Protein AF-A0A0F8YXX9-F1 (afdb_monomer_lite)

Sequence (108 aa):
ELVKRTDGLFCPAYNSDHELAKKVKAGDSISAKLTVHRSVGFHRKFFALIRYTFHHMNEQMWEKFPSEEALRLELTLQAGYWSKHVTIGGKEIVYPQSIRFDKMDQVI

Organism: NCBI:txid412755

Foldseek 3Di:
DWDQDPVRDTDDPDPVVVVVVVVDDPPDDDDDDDQDPPQVVVVVVVLVVLVVCVVPDDPVVCVVQVDSVSSVFVVQVVVVQWDWDQPPVRDIDIGGDDDPSSPDDDPD

InterPro domains:
  IPR009797 Protein of unknown function DUF1367 [PF07105] (2-56)

Secondary structure (DSSP, 8-state):
-EEE-TTS-EEESSHHHHHHHTTSPTT---PPP----TTHHHHHHHHHHHHHHHHT--HHHHHH--SHHHHHHHHHHHTT-EEEEE-TTS-EEEEEPPP-GGG-----

pLDDT: mean 81.95, std 9.53, range [41.66, 94.12]

Radius of gyration: 21.86 Å; chains: 1; bounding box: 49×35×56 Å

Structure (mmCIF, N/CA/C/O backbone):
data_AF-A0A0F8YXX9-F1
#
_entry.id   AF-A0A0F8YXX9-F1
#
loop_
_atom_site.group_PDB
_atom_site.id
_atom_site.type_symbol
_atom_site.label_atom_id
_atom_site.label_alt_id
_atom_site.label_comp_id
_atom_site.label_asym_id
_atom_site.label_entity_id
_atom_site.label_seq_id
_atom_site.pdbx_PDB_ins_code
_atom_site.Cartn_x
_atom_site.Cartn_y
_atom_site.Cartn_z
_atom_site.occupancy
_atom_site.B_iso_or_equiv
_atom_site.auth_seq_id
_atom_site.auth_comp_id
_atom_site.auth_asym_id
_atom_site.auth_atom_id
_atom_site.pdbx_PDB_model_num
ATOM 1 N N . GLU A 1 1 ? 16.874 -4.109 -13.131 1.00 75.75 1 GLU A N 1
ATOM 2 C CA . GLU A 1 1 ? 15.779 -3.988 -14.107 1.00 75.75 1 GLU A CA 1
ATOM 3 C C . GLU A 1 1 ? 16.312 -3.770 -15.519 1.00 75.75 1 GLU A C 1
ATOM 5 O O . GLU A 1 1 ? 17.445 -3.332 -15.697 1.00 75.75 1 GLU A O 1
ATOM 10 N N . LEU A 1 2 ? 15.505 -4.113 -16.525 1.00 81.44 2 LEU A N 1
ATOM 11 C CA . LEU A 1 2 ? 15.826 -3.917 -17.938 1.00 81.44 2 LEU A CA 1
ATOM 12 C C . LEU A 1 2 ? 14.774 -3.007 -18.573 1.00 81.44 2 LEU A C 1
ATOM 14 O O . LEU A 1 2 ? 13.577 -3.223 -18.388 1.00 81.44 2 LEU A O 1
ATOM 18 N N . VAL A 1 3 ? 15.216 -2.025 -19.352 1.00 82.75 3 VAL A N 1
ATOM 19 C CA . VAL A 1 3 ? 14.346 -1.137 -20.131 1.00 82.75 3 VAL A CA 1
ATOM 20 C C . VAL A 1 3 ? 14.440 -1.513 -21.601 1.00 82.75 3 VAL A C 1
ATOM 22 O O . VAL A 1 3 ? 15.530 -1.741 -22.127 1.00 82.75 3 VAL A O 1
ATOM 25 N N . LYS A 1 4 ? 13.282 -1.579 -22.263 1.00 83.81 4 LYS A N 1
ATOM 26 C CA . LYS A 1 4 ? 13.194 -1.781 -23.708 1.00 83.81 4 LYS A CA 1
ATOM 27 C C . LYS A 1 4 ? 13.453 -0.455 -24.421 1.00 83.81 4 LYS A C 1
ATOM 29 O O . LYS A 1 4 ? 12.717 0.510 -24.216 1.00 83.81 4 LYS A O 1
ATOM 34 N N . ARG A 1 5 ? 14.476 -0.424 -25.266 1.00 83.50 5 ARG A N 1
ATOM 35 C CA . ARG A 1 5 ? 14.788 0.696 -26.156 1.00 83.50 5 ARG A CA 1
ATOM 36 C C . ARG A 1 5 ? 13.902 0.669 -27.405 1.00 83.50 5 ARG A C 1
ATOM 38 O O . ARG A 1 5 ? 13.234 -0.322 -27.704 1.00 83.50 5 ARG A O 1
ATOM 45 N N . THR A 1 6 ? 13.889 1.773 -28.146 1.00 85.00 6 THR A N 1
ATOM 46 C CA . THR A 1 6 ? 13.117 1.931 -29.393 1.00 85.00 6 THR A CA 1
ATOM 47 C C . THR A 1 6 ? 13.543 0.964 -30.499 1.00 85.00 6 THR A C 1
ATOM 49 O O . THR A 1 6 ? 12.726 0.598 -31.336 1.00 85.00 6 THR A O 1
ATOM 52 N N . ASP A 1 7 ? 14.791 0.502 -30.462 1.00 86.75 7 ASP A N 1
ATOM 53 C CA . ASP A 1 7 ? 15.365 -0.529 -31.337 1.00 86.75 7 ASP A CA 1
ATOM 54 C C . ASP A 1 7 ? 14.941 -1.965 -30.960 1.00 86.75 7 ASP A C 1
ATOM 56 O O . ASP A 1 7 ? 15.301 -2.922 -31.641 1.00 86.75 7 ASP A O 1
ATOM 60 N N . GLY A 1 8 ? 14.155 -2.135 -29.892 1.00 81.19 8 GLY A N 1
ATOM 61 C CA . GLY A 1 8 ? 13.665 -3.433 -29.435 1.00 81.19 8 GLY A CA 1
ATOM 62 C C . GLY A 1 8 ? 14.632 -4.203 -28.534 1.00 81.19 8 GLY A C 1
ATOM 63 O O . GLY A 1 8 ? 14.240 -5.249 -28.013 1.00 81.19 8 GLY A O 1
ATOM 64 N N . LEU A 1 9 ? 15.841 -3.684 -28.299 1.00 87.19 9 LEU A N 1
ATOM 65 C CA . LEU A 1 9 ? 16.823 -4.271 -27.387 1.00 87.19 9 LEU A CA 1
ATOM 66 C C . LEU A 1 9 ? 16.514 -3.901 -25.930 1.00 87.19 9 LEU A C 1
ATOM 68 O O . LEU A 1 9 ? 15.929 -2.856 -25.638 1.00 87.19 9 LEU A O 1
ATOM 72 N N . PHE A 1 10 ? 16.935 -4.758 -25.000 1.00 83.31 10 PHE A N 1
ATOM 73 C CA . PHE A 1 10 ? 16.835 -4.505 -23.564 1.00 83.31 10 PHE A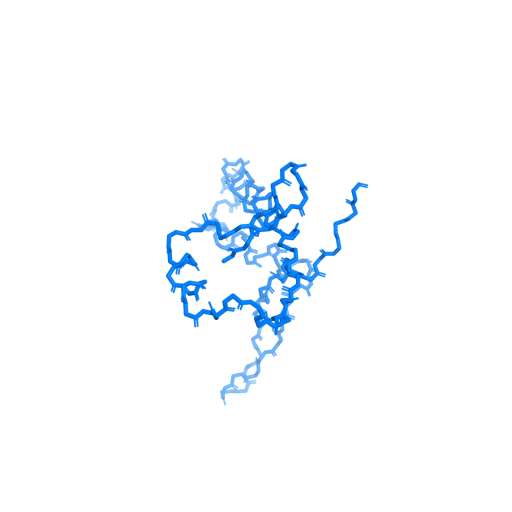 CA 1
ATOM 74 C C . PHE A 1 10 ? 18.193 -4.082 -23.006 1.00 83.31 10 PHE A C 1
ATOM 76 O O . PHE A 1 10 ? 19.196 -4.751 -23.249 1.00 83.31 10 PHE A O 1
ATOM 83 N N . CYS A 1 11 ? 18.227 -2.997 -22.233 1.00 85.56 11 CYS A N 1
ATOM 84 C CA . CYS A 1 11 ? 19.430 -2.532 -21.543 1.00 85.56 11 CYS A CA 1
ATOM 85 C C . CYS A 1 11 ? 19.185 -2.370 -20.034 1.00 85.56 11 CYS A C 1
ATOM 87 O O . CYS A 1 11 ? 18.040 -2.146 -19.632 1.00 85.56 11 CYS A O 1
ATOM 89 N N . PRO A 1 12 ? 20.231 -2.468 -19.189 1.00 86.25 12 PRO A N 1
ATOM 90 C CA . PRO A 1 12 ? 20.127 -2.178 -17.760 1.00 86.25 12 PRO A CA 1
ATOM 91 C C . PRO A 1 12 ? 19.486 -0.809 -17.505 1.00 86.25 12 PRO A C 1
ATOM 93 O O . PRO A 1 12 ? 19.860 0.176 -18.139 1.00 86.25 12 PRO A O 1
ATOM 96 N N . ALA A 1 13 ? 18.507 -0.764 -16.602 1.00 83.25 13 ALA A N 1
ATOM 97 C CA . ALA A 1 13 ? 17.776 0.458 -16.269 1.00 83.25 13 ALA A CA 1
ATOM 98 C C . ALA A 1 13 ? 18.580 1.380 -15.339 1.00 83.25 13 ALA A C 1
ATOM 100 O O . ALA A 1 13 ? 18.533 2.601 -15.479 1.00 83.25 13 ALA A O 1
ATOM 101 N N . TYR A 1 14 ? 19.322 0.787 -14.398 1.00 83.56 14 TYR A N 1
ATOM 102 C CA . TYR A 1 14 ? 20.083 1.495 -13.371 1.00 83.56 14 TYR A CA 1
ATOM 103 C C . TYR A 1 14 ? 21.563 1.087 -13.369 1.00 83.56 14 TYR A C 1
ATOM 105 O O . TYR A 1 14 ? 21.937 0.007 -13.829 1.00 83.56 14 TYR A O 1
ATOM 113 N N . ASN A 1 15 ? 22.424 1.924 -12.779 1.00 80.88 15 ASN A N 1
ATOM 114 C CA . ASN A 1 15 ? 23.862 1.638 -12.660 1.00 80.88 15 ASN A CA 1
ATOM 115 C C . ASN A 1 15 ? 24.151 0.354 -11.863 1.00 80.88 15 ASN A C 1
ATOM 117 O O . ASN A 1 15 ? 25.071 -0.387 -12.198 1.00 80.88 15 ASN A O 1
ATOM 121 N N . SER A 1 16 ? 23.343 0.055 -10.845 1.00 82.12 16 SER A N 1
ATOM 122 C CA . SER A 1 16 ? 23.428 -1.195 -10.079 1.00 82.12 16 SER A CA 1
ATOM 123 C C . SER A 1 16 ? 23.196 -2.434 -10.951 1.00 82.12 16 SER A C 1
ATOM 125 O O . SER A 1 16 ? 23.874 -3.445 -10.784 1.00 82.12 16 SER A O 1
ATOM 127 N N . ASP A 1 17 ? 22.282 -2.346 -11.918 1.00 79.69 17 ASP A N 1
ATOM 128 C CA . ASP A 1 17 ? 21.996 -3.426 -12.865 1.00 79.69 17 ASP A CA 1
ATOM 129 C C . ASP A 1 17 ? 23.113 -3.595 -13.895 1.00 79.69 17 ASP A C 1
ATOM 131 O O . ASP A 1 17 ? 23.400 -4.707 -14.335 1.00 79.69 17 ASP A O 1
ATOM 135 N N . HIS A 1 18 ? 23.769 -2.495 -14.262 1.00 81.44 18 HIS A N 1
ATOM 136 C CA . HIS A 1 18 ? 24.905 -2.511 -15.174 1.00 81.44 18 HIS A CA 1
ATOM 137 C C . HIS A 1 18 ? 26.104 -3.265 -14.573 1.00 81.44 18 HIS A C 1
ATOM 139 O O . HIS A 1 18 ? 26.775 -4.026 -15.269 1.00 81.44 18 HIS A O 1
ATOM 145 N N . GLU A 1 19 ? 26.340 -3.131 -13.265 1.00 81.94 19 GLU A N 1
ATOM 146 C CA . GLU A 1 19 ? 27.359 -3.916 -12.551 1.00 81.94 19 GLU A CA 1
ATOM 147 C C . GLU A 1 19 ? 27.032 -5.416 -12.501 1.00 81.94 19 GLU A C 1
ATOM 149 O O . GLU A 1 19 ? 27.934 -6.253 -12.542 1.00 81.94 19 GLU A O 1
ATOM 154 N N . LEU A 1 20 ? 25.748 -5.784 -12.461 1.00 80.06 20 LEU A N 1
ATOM 155 C CA . LEU A 1 20 ? 25.323 -7.182 -12.570 1.00 80.06 20 LEU A CA 1
ATOM 156 C C . LEU A 1 20 ? 25.499 -7.712 -13.996 1.00 80.06 20 LEU A C 1
ATOM 158 O O . LEU A 1 20 ? 25.971 -8.833 -14.172 1.00 80.06 20 LEU A O 1
ATOM 162 N N . ALA A 1 21 ? 25.194 -6.898 -15.008 1.00 79.69 21 ALA A N 1
ATOM 163 C CA . ALA A 1 21 ? 25.376 -7.257 -16.412 1.00 79.69 21 ALA A CA 1
ATOM 164 C C . ALA A 1 21 ? 26.853 -7.504 -16.767 1.00 79.69 21 ALA A C 1
ATO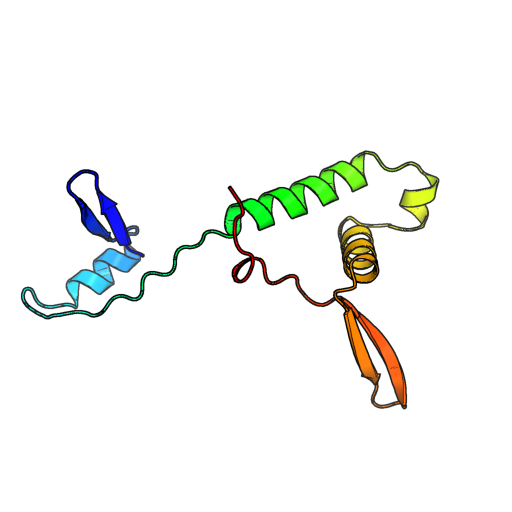M 166 O O . ALA A 1 21 ? 27.147 -8.429 -17.514 1.00 79.69 21 ALA A O 1
ATOM 167 N N . LYS A 1 22 ? 27.797 -6.758 -16.174 1.00 82.31 22 LYS A N 1
ATOM 168 C CA . LYS A 1 22 ? 29.247 -6.990 -16.349 1.00 82.31 22 LYS A CA 1
ATOM 169 C C . LYS A 1 22 ? 29.721 -8.366 -15.869 1.00 82.31 22 LYS A C 1
ATOM 171 O O . LYS A 1 22 ? 30.753 -8.844 -16.331 1.00 82.31 22 LYS A O 1
ATOM 176 N N . LYS A 1 23 ? 29.010 -8.991 -14.924 1.00 82.62 23 LYS A N 1
ATOM 177 C CA . LYS A 1 23 ? 29.349 -10.330 -14.406 1.00 82.62 23 LYS A CA 1
ATOM 178 C C . LYS A 1 23 ? 28.936 -11.448 -15.362 1.00 82.62 23 LYS A C 1
ATOM 180 O O . LYS A 1 23 ? 29.405 -12.574 -15.214 1.00 82.62 23 LYS A O 1
ATOM 185 N N . VAL A 1 24 ? 28.062 -11.144 -16.315 1.00 79.56 24 VAL A N 1
ATOM 186 C CA . VAL A 1 24 ? 27.602 -12.067 -17.347 1.00 79.56 24 VAL A CA 1
ATOM 187 C C . VAL A 1 24 ? 28.587 -12.027 -18.508 1.00 79.56 24 VAL A C 1
ATOM 189 O O . VAL A 1 24 ? 28.935 -10.949 -18.991 1.00 79.56 24 VAL A O 1
ATOM 192 N N . LYS A 1 25 ? 29.040 -13.192 -18.980 1.00 78.62 25 LYS A N 1
ATOM 193 C CA . LYS A 1 25 ? 29.926 -13.242 -20.144 1.00 78.62 25 LYS A CA 1
ATOM 194 C C . LYS A 1 25 ? 29.130 -13.035 -21.428 1.00 78.62 25 LYS A C 1
ATOM 196 O O . LYS A 1 25 ? 28.002 -13.504 -21.573 1.00 78.62 25 LYS A O 1
ATOM 201 N N . ALA A 1 26 ? 29.744 -12.351 -22.390 1.00 76.12 26 ALA A N 1
ATOM 202 C CA . ALA A 1 26 ? 29.179 -12.225 -23.725 1.00 76.12 26 ALA A CA 1
ATOM 203 C C . ALA A 1 26 ? 29.033 -13.621 -24.360 1.00 76.12 26 ALA A C 1
ATOM 205 O O . ALA A 1 26 ? 30.017 -14.349 -24.472 1.00 76.12 26 ALA A O 1
ATOM 206 N N . GLY A 1 27 ? 27.808 -13.982 -24.755 1.00 78.31 27 GLY A N 1
ATOM 207 C CA . GLY A 1 27 ? 27.474 -15.293 -25.329 1.00 78.31 27 GLY A CA 1
ATOM 208 C C . GLY A 1 27 ? 26.705 -16.231 -24.393 1.00 78.31 27 GLY A C 1
ATOM 209 O O . GLY A 1 27 ? 26.135 -17.207 -24.876 1.00 78.31 27 GLY A O 1
ATOM 210 N N . ASP A 1 28 ? 26.615 -15.922 -23.096 1.00 77.69 28 ASP A N 1
ATOM 211 C CA . ASP A 1 28 ? 25.819 -16.721 -22.162 1.00 77.69 28 ASP A CA 1
ATOM 212 C C . ASP A 1 28 ? 24.316 -16.462 -22.356 1.00 77.69 28 ASP A C 1
ATOM 214 O O . ASP A 1 28 ? 23.846 -15.321 -22.391 1.00 77.69 28 ASP A O 1
ATOM 218 N N . SER A 1 29 ? 23.531 -17.538 -22.452 1.00 73.81 29 SER A N 1
ATOM 219 C CA . SER A 1 29 ? 22.071 -17.458 -22.491 1.00 73.81 29 SER A CA 1
ATOM 220 C C . SER A 1 29 ? 21.512 -17.239 -21.086 1.00 73.81 29 SER A C 1
ATOM 222 O O . SER A 1 29 ? 21.677 -18.092 -20.213 1.00 73.81 29 SER A O 1
ATOM 224 N N . ILE A 1 30 ? 20.801 -16.131 -20.874 1.00 76.19 30 ILE A N 1
ATOM 225 C CA . ILE A 1 30 ? 20.140 -15.822 -19.601 1.00 76.19 30 ILE A CA 1
ATOM 226 C C . ILE A 1 30 ? 18.628 -15.835 -19.777 1.00 76.19 30 ILE A C 1
ATOM 228 O O . ILE A 1 30 ? 18.079 -15.154 -20.640 1.00 76.19 30 ILE A O 1
ATOM 232 N N . SER A 1 31 ? 17.938 -16.571 -18.907 1.00 74.62 31 SER A N 1
ATOM 233 C CA . SER A 1 31 ? 16.485 -16.495 -18.784 1.00 74.62 31 SER A CA 1
ATOM 234 C C . SER A 1 31 ? 16.091 -15.295 -17.921 1.00 74.62 31 SER A C 1
ATOM 236 O O . SER A 1 31 ? 16.405 -15.256 -16.730 1.00 74.62 31 SER A O 1
ATOM 238 N N . ALA A 1 32 ? 15.364 -14.339 -18.493 1.00 73.69 32 ALA A N 1
ATOM 239 C CA . ALA A 1 32 ? 14.745 -13.252 -17.742 1.00 73.69 32 ALA A CA 1
ATOM 240 C C . ALA A 1 32 ? 13.239 -13.505 -17.589 1.00 73.69 32 ALA A C 1
ATOM 242 O O . ALA A 1 32 ? 12.556 -13.854 -18.552 1.00 73.69 32 ALA A O 1
ATOM 243 N N . LYS A 1 33 ? 12.704 -13.298 -16.381 1.00 75.50 33 LYS A N 1
ATOM 244 C CA . LYS A 1 33 ? 11.257 -13.298 -16.145 1.00 75.50 33 LYS A CA 1
ATOM 245 C C . LYS A 1 33 ? 10.725 -11.883 -16.342 1.00 75.50 33 LYS A C 1
ATOM 247 O O . LYS A 1 33 ? 11.086 -10.976 -15.595 1.00 75.50 33 LYS A O 1
ATOM 252 N N . LEU A 1 34 ? 9.856 -11.698 -17.333 1.00 69.00 34 LEU A N 1
ATOM 253 C CA . LEU A 1 34 ? 9.181 -10.423 -17.544 1.00 69.00 34 LEU A CA 1
ATOM 254 C C . LEU A 1 34 ? 8.075 -10.255 -16.495 1.00 69.00 34 LEU A C 1
ATOM 256 O O . LEU A 1 34 ? 7.005 -10.852 -16.605 1.00 69.00 34 LEU A O 1
ATOM 260 N N . THR A 1 35 ? 8.329 -9.427 -15.488 1.00 67.38 35 THR A N 1
ATOM 261 C CA . THR A 1 35 ? 7.301 -8.976 -14.546 1.00 67.38 35 THR A CA 1
ATOM 262 C C . THR A 1 35 ? 6.870 -7.581 -14.966 1.00 67.38 35 THR A C 1
ATOM 264 O O . THR A 1 35 ? 7.607 -6.616 -14.785 1.00 67.38 35 THR A O 1
ATOM 267 N N . VAL A 1 36 ? 5.688 -7.454 -15.568 1.00 65.25 36 VAL A N 1
ATOM 268 C CA . VAL A 1 36 ? 5.149 -6.128 -15.876 1.00 65.25 36 VAL A CA 1
ATOM 269 C C . VAL A 1 36 ? 4.509 -5.579 -14.605 1.00 65.25 36 VAL A C 1
ATOM 271 O O . VAL A 1 36 ? 3.495 -6.101 -14.146 1.00 65.25 36 VAL A O 1
ATOM 274 N N . HIS A 1 37 ? 5.076 -4.510 -14.046 1.00 59.97 37 HIS A N 1
ATOM 275 C CA . HIS A 1 37 ? 4.512 -3.792 -12.900 1.00 59.97 37 HIS A CA 1
ATOM 276 C C . HIS A 1 37 ? 3.281 -2.965 -13.322 1.00 59.97 37 HIS A C 1
ATOM 278 O O . HIS A 1 37 ? 3.270 -1.739 -13.239 1.00 59.97 37 HIS A O 1
ATOM 284 N N . ARG A 1 38 ? 2.229 -3.634 -13.816 1.00 56.62 38 ARG A N 1
ATOM 285 C CA . ARG A 1 38 ? 0.997 -2.991 -14.317 1.00 56.62 38 ARG A CA 1
ATOM 286 C C . ARG A 1 38 ? 0.162 -2.347 -13.202 1.00 56.62 38 ARG A C 1
ATOM 288 O O . ARG A 1 38 ? -0.706 -1.534 -13.478 1.00 56.62 38 ARG A O 1
ATOM 295 N N . SER A 1 39 ? 0.443 -2.634 -11.933 1.00 63.50 39 SER A N 1
ATOM 296 C CA . SER A 1 39 ? -0.412 -2.237 -10.809 1.00 63.50 39 SER A CA 1
ATOM 297 C C . SER A 1 39 ? -0.046 -0.933 -10.095 1.00 63.50 39 SER A C 1
ATOM 299 O O . SER A 1 39 ? -0.827 -0.445 -9.274 1.00 63.50 39 SER A O 1
ATOM 301 N N . VAL A 1 40 ? 1.104 -0.321 -10.404 1.00 69.75 40 VAL A N 1
ATOM 302 C CA . VAL A 1 40 ? 1.553 0.903 -9.706 1.00 69.75 40 VAL A CA 1
ATOM 303 C C . VAL A 1 40 ? 0.577 2.062 -9.938 1.00 69.75 40 VAL A C 1
ATOM 305 O O . VAL A 1 40 ? 0.360 2.892 -9.055 1.00 69.75 40 VAL A O 1
ATOM 308 N N . GLY A 1 41 ? -0.069 2.103 -11.106 1.00 77.00 41 GLY A N 1
ATOM 309 C CA . GLY A 1 41 ? -1.103 3.092 -11.409 1.00 77.00 41 GLY A CA 1
ATOM 310 C C . GLY A 1 41 ? -2.301 3.014 -10.459 1.00 77.00 41 GLY A C 1
ATOM 311 O O . GLY A 1 41 ? -2.724 4.045 -9.942 1.00 77.00 41 GLY A O 1
ATOM 312 N N . PHE A 1 42 ? -2.815 1.810 -10.190 1.00 80.00 42 PHE A N 1
ATOM 313 C CA . PHE A 1 42 ? -3.950 1.618 -9.282 1.00 80.00 42 PHE A CA 1
ATOM 314 C C . PHE A 1 42 ? -3.589 1.908 -7.835 1.00 80.00 42 PHE A C 1
ATOM 316 O O . PHE A 1 42 ? -4.356 2.589 -7.163 1.00 80.00 42 PHE A O 1
ATOM 323 N N . HIS A 1 43 ? -2.400 1.495 -7.392 1.00 82.25 43 HIS A N 1
ATOM 324 C CA . HIS A 1 43 ? -1.896 1.861 -6.072 1.00 82.25 43 HIS A CA 1
ATOM 325 C C . HIS A 1 43 ? -1.888 3.389 -5.902 1.00 82.25 43 HIS A C 1
ATOM 327 O O . HIS A 1 43 ? -2.473 3.918 -4.961 1.00 82.25 43 HIS A O 1
ATOM 333 N N . ARG A 1 44 ? -1.306 4.130 -6.859 1.00 84.94 44 ARG A N 1
ATOM 334 C CA . ARG A 1 44 ? -1.291 5.604 -6.809 1.00 84.94 44 ARG A CA 1
ATOM 335 C C . ARG A 1 44 ? -2.696 6.211 -6.795 1.00 84.94 44 ARG A C 1
ATOM 337 O O . ARG A 1 44 ? -2.951 7.095 -5.985 1.00 84.94 44 ARG A O 1
ATOM 344 N N . LYS A 1 45 ? -3.604 5.735 -7.656 1.00 88.00 45 LYS A N 1
ATOM 345 C CA . LYS A 1 45 ? -4.992 6.231 -7.724 1.00 88.00 45 LYS A CA 1
ATOM 346 C C . LYS A 1 45 ? -5.770 5.954 -6.437 1.00 88.00 45 LYS A C 1
ATOM 348 O O . LYS A 1 45 ? -6.479 6.832 -5.964 1.00 88.00 45 LYS A O 1
ATOM 353 N N . PHE A 1 46 ? -5.604 4.770 -5.856 1.00 89.19 46 PHE A N 1
ATOM 354 C CA . PHE A 1 46 ? -6.259 4.374 -4.613 1.00 89.19 46 PHE A CA 1
ATOM 355 C C . PHE A 1 46 ? -5.878 5.295 -3.448 1.00 89.19 46 PHE A C 1
ATOM 357 O O . PHE A 1 46 ? -6.752 5.856 -2.793 1.00 89.19 46 PHE A O 1
ATOM 364 N N . PHE A 1 47 ? -4.579 5.524 -3.233 1.00 89.50 47 PHE A N 1
ATOM 365 C CA . PHE A 1 47 ? -4.128 6.428 -2.171 1.00 89.50 47 PHE A CA 1
ATOM 366 C C . PHE A 1 47 ? -4.486 7.891 -2.448 1.00 89.50 47 PHE A C 1
ATOM 368 O O . PHE A 1 47 ? -4.813 8.622 -1.516 1.00 89.50 47 PHE A O 1
ATOM 375 N N . ALA A 1 48 ? -4.473 8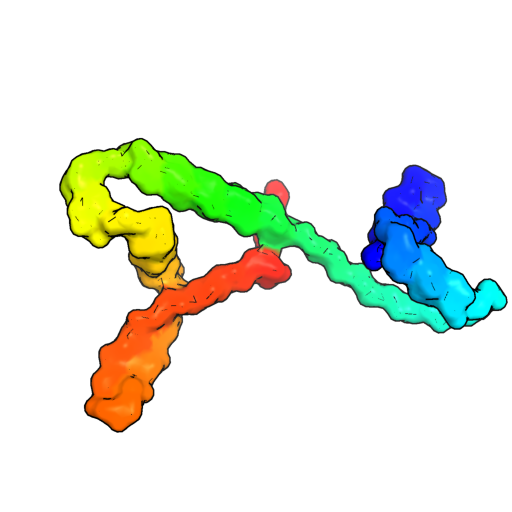.320 -3.715 1.00 92.56 48 ALA A N 1
ATOM 376 C CA . ALA A 1 48 ? -4.932 9.657 -4.084 1.00 92.56 48 ALA A CA 1
ATOM 377 C C . ALA A 1 48 ? -6.420 9.862 -3.755 1.00 92.56 48 ALA A C 1
ATOM 379 O O . ALA A 1 48 ? -6.779 10.912 -3.227 1.00 92.56 48 ALA A O 1
ATOM 380 N N . LEU A 1 49 ? -7.264 8.854 -4.005 1.00 92.19 49 LEU A N 1
ATOM 381 C CA . LEU A 1 49 ? -8.681 8.891 -3.649 1.00 92.19 49 LEU A CA 1
ATOM 382 C C . LEU A 1 49 ? -8.871 9.004 -2.135 1.00 92.19 49 LEU A C 1
ATOM 384 O O . LEU A 1 49 ? -9.588 9.892 -1.696 1.00 92.19 49 LEU A O 1
ATOM 388 N N . ILE A 1 50 ? -8.196 8.164 -1.343 1.00 92.12 50 ILE A N 1
ATOM 389 C CA . ILE A 1 50 ? -8.298 8.206 0.127 1.00 92.12 50 ILE A CA 1
ATOM 390 C C . ILE A 1 50 ? -7.945 9.593 0.658 1.00 92.12 50 ILE A C 1
ATOM 392 O O . ILE A 1 50 ? -8.705 10.156 1.442 1.00 92.12 50 ILE A O 1
ATOM 396 N N . ARG A 1 51 ? -6.824 10.160 0.200 1.00 93.38 51 ARG A N 1
ATOM 397 C CA . ARG A 1 51 ? -6.396 11.513 0.577 1.00 93.38 51 ARG A CA 1
ATOM 398 C C . ARG A 1 51 ? -7.440 12.550 0.210 1.00 93.38 51 ARG A C 1
ATOM 400 O O . ARG A 1 51 ? -7.833 13.356 1.045 1.00 93.38 51 ARG A O 1
ATOM 407 N N . TYR A 1 52 ? -7.907 12.513 -1.036 1.00 94.12 52 TYR A N 1
ATOM 408 C CA . TYR A 1 52 ? -8.916 13.444 -1.516 1.00 94.12 52 TYR A CA 1
ATOM 409 C C . TYR A 1 52 ? -10.190 13.370 -0.670 1.00 94.12 52 TYR A C 1
ATOM 411 O O . TYR A 1 52 ? -10.672 14.402 -0.209 1.00 94.12 52 TYR A O 1
ATOM 419 N N . THR A 1 53 ? -10.694 12.164 -0.402 1.00 91.50 53 THR A N 1
ATOM 420 C CA . THR A 1 53 ? -11.871 11.951 0.441 1.00 91.50 53 THR A CA 1
ATOM 421 C C . THR A 1 53 ? -11.635 12.455 1.861 1.00 91.50 53 THR A C 1
ATOM 423 O O . THR A 1 53 ? -12.461 13.205 2.363 1.00 91.50 53 THR A O 1
ATOM 426 N N . PHE A 1 54 ? -10.502 12.120 2.483 1.00 91.69 54 PHE A N 1
ATOM 427 C CA . PHE A 1 54 ? -10.168 12.556 3.842 1.00 91.69 54 PHE A CA 1
ATOM 428 C C . PHE A 1 54 ? -10.140 14.086 3.986 1.00 91.69 54 PHE A C 1
ATOM 430 O O . PHE A 1 54 ? -10.650 14.628 4.966 1.00 91.69 54 PHE A O 1
ATOM 437 N N . HIS A 1 55 ? -9.601 14.792 2.988 1.00 91.06 55 HIS A N 1
ATOM 438 C CA . HIS A 1 55 ? -9.548 16.256 2.976 1.00 91.06 55 HIS A CA 1
ATOM 439 C C . HIS A 1 55 ? -10.907 16.935 2.758 1.00 91.06 55 HIS A C 1
ATOM 441 O O . HIS A 1 55 ? -11.061 18.090 3.141 1.00 91.06 55 HIS A O 1
ATOM 447 N N . HIS A 1 56 ? -11.873 16.248 2.142 1.00 91.31 56 HIS A N 1
ATOM 448 C CA . HIS A 1 56 ? -13.202 16.794 1.831 1.00 91.31 56 HIS A CA 1
ATOM 449 C C . HIS A 1 56 ? -14.312 16.193 2.710 1.00 91.31 56 HIS A C 1
ATOM 451 O O . HIS A 1 56 ? -15.497 16.336 2.404 1.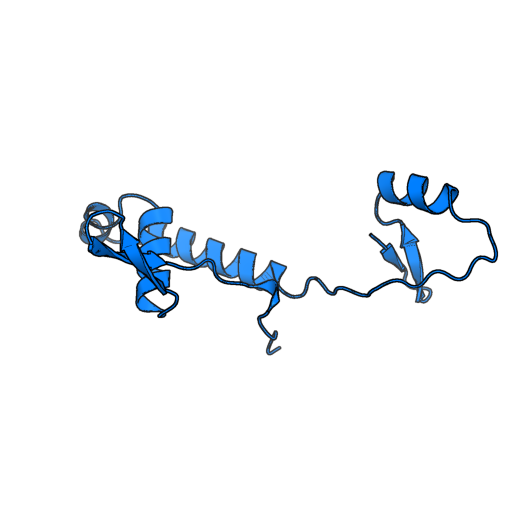00 91.31 56 HIS A O 1
ATOM 457 N N . MET A 1 57 ? -13.948 15.497 3.787 1.00 87.56 57 MET A N 1
ATOM 458 C CA . MET A 1 57 ? -14.900 14.978 4.764 1.00 87.56 57 MET A CA 1
ATOM 459 C C . MET A 1 57 ? -15.488 16.103 5.622 1.00 87.56 57 MET A C 1
ATOM 461 O O . MET A 1 57 ? -14.843 17.111 5.892 1.00 87.56 57 MET A O 1
ATOM 465 N N . ASN A 1 58 ? -16.735 15.923 6.053 1.00 87.50 58 ASN A N 1
ATOM 466 C CA . ASN A 1 58 ? -17.388 16.821 7.001 1.00 87.50 58 ASN A CA 1
ATOM 467 C C . ASN A 1 58 ? -16.891 16.569 8.439 1.00 87.50 58 ASN A C 1
ATOM 469 O O . ASN A 1 58 ? -16.363 15.500 8.752 1.00 87.50 58 ASN A O 1
ATOM 473 N N . GLU A 1 59 ? -17.108 17.535 9.336 1.00 81.31 59 GLU A N 1
ATOM 474 C CA . GLU A 1 59 ? -16.620 17.487 10.728 1.00 81.31 59 GLU A CA 1
ATOM 475 C C . GLU A 1 59 ? -17.066 16.222 11.481 1.00 81.31 59 GLU A C 1
ATOM 477 O O . GLU A 1 59 ? -16.277 15.599 12.187 1.00 81.31 59 GLU A O 1
ATOM 482 N N . GLN A 1 60 ? -18.298 15.763 11.239 1.00 82.00 60 GLN A N 1
ATOM 483 C CA . GLN A 1 60 ? -18.845 14.536 11.834 1.00 82.00 60 GLN A CA 1
ATOM 484 C C . GLN A 1 60 ? -18.053 13.270 11.468 1.00 82.00 60 GLN A C 1
ATOM 486 O O . GLN A 1 60 ? -18.059 12.289 12.214 1.00 82.00 60 GLN A O 1
ATOM 491 N N . MET A 1 61 ? -17.414 13.253 10.297 1.00 80.44 61 MET A N 1
ATOM 492 C CA . MET A 1 61 ? -16.610 12.121 9.839 1.00 80.44 61 MET A CA 1
ATOM 493 C C . MET A 1 61 ? -15.160 12.234 10.313 1.00 80.44 61 MET A C 1
ATOM 495 O O . MET A 1 61 ? -14.537 11.201 10.539 1.00 80.44 61 MET A O 1
ATOM 499 N N . TRP A 1 62 ? -14.642 13.443 10.551 1.00 80.44 62 TRP A N 1
ATOM 500 C CA . TRP A 1 62 ? -13.327 13.633 11.179 1.00 80.44 62 TRP A CA 1
ATOM 501 C C . TRP A 1 62 ? -13.269 13.112 12.615 1.00 80.44 62 TRP A C 1
ATOM 503 O O . TRP A 1 62 ? -12.269 12.506 12.993 1.00 80.44 62 TRP A O 1
ATOM 513 N N . GLU A 1 63 ? -14.344 13.254 13.394 1.00 82.12 63 GLU A N 1
ATOM 514 C CA . GLU A 1 63 ? -14.410 12.658 14.739 1.00 82.12 63 GLU A CA 1
ATOM 515 C C . GLU A 1 63 ? -14.342 11.123 14.704 1.00 82.12 63 GLU A C 1
ATOM 517 O O . GLU A 1 63 ? -13.776 10.495 15.599 1.00 82.12 63 GLU A O 1
ATOM 522 N N . LYS A 1 64 ? -14.896 10.505 13.654 1.00 82.62 64 LYS A N 1
ATOM 523 C CA . LYS A 1 64 ? -14.906 9.045 13.476 1.00 82.62 64 LYS A CA 1
ATOM 524 C C . LYS A 1 64 ? -13.610 8.511 12.872 1.00 82.62 64 LYS A C 1
ATOM 526 O O . LYS A 1 64 ? -13.203 7.395 13.189 1.00 82.62 64 LYS A O 1
ATOM 531 N N . PHE A 1 65 ? -12.966 9.294 12.011 1.00 86.75 65 PHE A N 1
ATOM 532 C CA . PHE A 1 65 ? -11.752 8.918 11.297 1.00 86.75 65 PHE A CA 1
ATOM 533 C C . PHE A 1 65 ? -10.663 9.964 11.552 1.00 86.75 65 PHE A C 1
ATOM 535 O O . PHE A 1 65 ? -10.494 10.880 10.750 1.00 86.75 65 PHE A O 1
ATOM 542 N N . PRO A 1 66 ? -9.880 9.824 12.637 1.00 84.06 66 PRO A N 1
ATOM 543 C CA . PRO A 1 66 ? -8.874 10.818 13.013 1.00 84.06 66 PRO A CA 1
ATOM 544 C C . PRO A 1 66 ? -7.648 10.839 12.083 1.00 84.06 66 PRO A C 1
ATOM 546 O O . PRO A 1 66 ? -6.768 11.683 12.239 1.00 84.06 66 PRO A O 1
ATOM 549 N N . SER A 1 67 ? -7.542 9.902 11.134 1.00 88.88 67 SER A N 1
ATOM 550 C CA . SER A 1 67 ? -6.423 9.820 10.193 1.00 88.88 67 SER A CA 1
ATOM 551 C C . SER A 1 67 ? -6.833 9.230 8.841 1.00 88.88 67 SER A C 1
ATOM 553 O O . SER A 1 67 ? -7.791 8.458 8.745 1.00 88.88 67 SER A O 1
ATOM 555 N N . GLU A 1 68 ? -6.047 9.527 7.796 1.00 89.88 68 GLU A N 1
ATOM 556 C CA . GLU A 1 68 ? -6.165 8.878 6.477 1.00 89.88 68 GLU A CA 1
ATOM 557 C C . GLU A 1 68 ? -6.114 7.349 6.591 1.00 89.88 68 GLU A C 1
ATOM 559 O O . GLU A 1 68 ? -6.770 6.626 5.840 1.00 89.88 68 GLU A O 1
ATOM 564 N N . GLU A 1 69 ? -5.331 6.847 7.546 1.00 88.75 69 GLU A N 1
ATOM 565 C CA . GLU A 1 69 ? -5.204 5.422 7.795 1.00 88.75 69 GLU A CA 1
ATOM 566 C C . GLU A 1 69 ? -6.472 4.832 8.415 1.00 88.75 69 GLU A C 1
ATOM 568 O O . GLU A 1 69 ? -6.911 3.778 7.961 1.00 88.75 69 GLU A O 1
ATOM 573 N N . ALA A 1 70 ? -7.112 5.518 9.366 1.00 89.50 70 ALA A N 1
ATOM 574 C CA . ALA A 1 70 ? -8.398 5.092 9.918 1.00 89.50 70 ALA A CA 1
ATOM 575 C C . ALA A 1 70 ? -9.475 5.004 8.825 1.00 89.50 70 ALA A C 1
ATOM 577 O O . ALA A 1 70 ? -10.185 4.002 8.733 1.00 89.50 70 ALA A O 1
ATOM 578 N N . LEU A 1 71 ? -9.527 6.003 7.935 1.00 90.81 71 LEU A N 1
ATOM 579 C CA . LEU A 1 71 ? -10.425 5.993 6.780 1.00 90.81 71 LEU A CA 1
ATOM 580 C C . LEU A 1 71 ? -10.122 4.826 5.829 1.00 90.81 71 LEU A C 1
ATOM 582 O O . LEU A 1 71 ? -11.023 4.105 5.401 1.00 90.81 71 LEU A O 1
ATOM 586 N N . ARG A 1 72 ? -8.843 4.615 5.503 1.00 91.38 72 ARG A N 1
ATOM 587 C CA . ARG A 1 72 ? -8.402 3.505 4.651 1.00 91.38 72 ARG A CA 1
ATOM 588 C C . ARG A 1 72 ? -8.797 2.152 5.237 1.00 91.38 72 ARG A C 1
ATOM 590 O O . ARG A 1 72 ? -9.244 1.285 4.486 1.00 91.38 72 ARG A O 1
ATOM 597 N N . LEU A 1 73 ? -8.592 1.954 6.541 1.00 90.44 73 LEU A N 1
ATOM 598 C CA . LEU A 1 73 ? -8.931 0.712 7.237 1.00 90.44 73 LEU A CA 1
ATOM 599 C C . LEU A 1 73 ? -10.429 0.432 7.107 1.00 90.44 73 LEU A C 1
ATOM 601 O O . LEU A 1 73 ? -10.793 -0.649 6.650 1.00 90.44 73 LEU A O 1
ATOM 605 N N . GLU A 1 74 ? -11.274 1.423 7.396 1.00 89.88 74 GLU A N 1
ATOM 606 C CA . GLU A 1 74 ? -12.729 1.281 7.291 1.00 89.88 74 GLU A CA 1
ATOM 607 C C . GLU A 1 74 ? -13.174 0.961 5.862 1.00 89.88 74 GLU A C 1
ATOM 609 O O . GLU A 1 74 ? -13.893 -0.009 5.636 1.00 89.88 74 GLU A O 1
ATOM 614 N N . LEU A 1 75 ? -12.682 1.703 4.866 1.00 89.44 75 LEU A N 1
ATOM 615 C CA . LEU A 1 75 ? -13.005 1.440 3.460 1.00 89.44 75 LEU A CA 1
ATOM 616 C C . LEU A 1 75 ? -12.584 0.030 3.022 1.00 89.44 75 LEU A C 1
ATOM 618 O O . LEU A 1 75 ? -13.277 -0.610 2.234 1.00 89.44 75 LEU A O 1
ATOM 622 N N . THR A 1 76 ? -11.469 -0.475 3.552 1.00 89.94 76 THR A N 1
ATOM 623 C CA . THR A 1 76 ? -10.983 -1.832 3.260 1.00 89.94 76 THR A CA 1
ATOM 624 C C . THR A 1 76 ? -11.878 -2.897 3.904 1.00 89.94 76 THR A C 1
ATOM 626 O O . THR A 1 76 ? -12.181 -3.909 3.267 1.00 89.94 76 THR A O 1
ATOM 629 N N . LEU A 1 77 ? -12.349 -2.657 5.134 1.00 89.38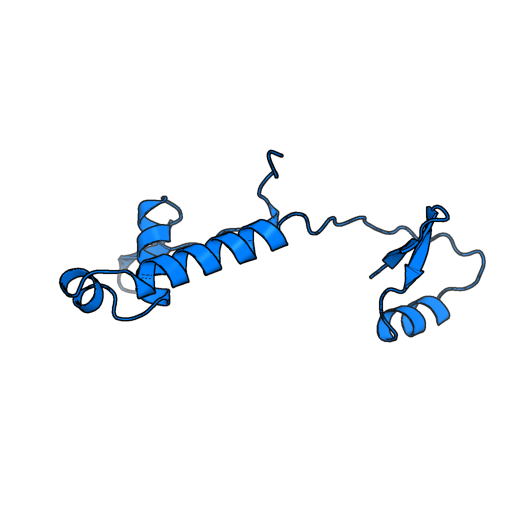 77 LEU A N 1
ATOM 630 C CA . LEU A 1 77 ? -13.312 -3.523 5.818 1.00 89.38 77 LEU A CA 1
ATOM 631 C C . LEU A 1 77 ? -14.652 -3.562 5.069 1.00 89.38 77 LEU A C 1
ATOM 633 O O . LEU A 1 77 ? -15.154 -4.648 4.780 1.00 89.38 77 LEU A O 1
ATOM 637 N N . GLN A 1 78 ? -15.191 -2.398 4.694 1.00 89.00 78 GLN A N 1
ATOM 638 C CA . GLN A 1 78 ? -16.459 -2.281 3.960 1.00 89.00 78 GLN A CA 1
ATOM 639 C C . GLN A 1 78 ? -16.393 -2.915 2.568 1.00 89.00 78 GLN A C 1
ATOM 641 O O . GLN A 1 78 ? -17.365 -3.499 2.098 1.00 89.00 78 GLN A O 1
ATOM 646 N N . ALA A 1 79 ? -15.226 -2.875 1.922 1.00 87.00 79 ALA A N 1
ATOM 647 C CA . ALA A 1 79 ? -14.993 -3.555 0.653 1.00 87.00 79 ALA A CA 1
ATOM 648 C C . ALA A 1 79 ? -14.882 -5.092 0.781 1.00 87.00 79 ALA A C 1
ATOM 650 O O . ALA A 1 79 ? -14.673 -5.771 -0.223 1.00 87.00 79 ALA A O 1
ATOM 651 N N . GLY A 1 80 ? -15.000 -5.652 1.991 1.00 86.75 80 GLY A N 1
ATOM 652 C CA . GLY A 1 80 ? -14.950 -7.096 2.238 1.00 86.75 80 GLY A CA 1
ATOM 653 C C . GLY A 1 80 ? -13.537 -7.684 2.295 1.00 86.75 80 GLY A C 1
ATOM 654 O O . GLY A 1 80 ? -13.386 -8.901 2.382 1.00 86.75 80 GLY A O 1
ATOM 655 N N . TYR A 1 81 ? -12.493 -6.850 2.279 1.00 86.81 81 TYR A N 1
ATOM 656 C CA . TYR A 1 81 ? -11.097 -7.292 2.348 1.00 86.81 81 TYR A CA 1
ATOM 657 C C . TYR A 1 81 ? -10.637 -7.415 3.799 1.00 86.81 81 TYR A C 1
ATOM 659 O O . TYR A 1 81 ? -9.797 -6.651 4.275 1.00 86.81 81 TYR A O 1
ATOM 667 N N . TRP A 1 82 ? -11.181 -8.384 4.526 1.00 91.00 82 TRP A N 1
ATOM 668 C CA . TRP A 1 82 ? -10.838 -8.603 5.927 1.00 91.00 82 TRP A CA 1
ATOM 669 C C . TRP A 1 82 ? -10.643 -10.074 6.262 1.00 91.00 82 TRP A C 1
ATOM 671 O O . TRP A 1 82 ? -10.967 -10.986 5.502 1.00 91.00 82 TRP A O 1
ATOM 681 N N . SER A 1 83 ? -10.045 -10.319 7.419 1.00 86.88 83 SER A N 1
ATOM 682 C CA . SER A 1 83 ? -9.897 -11.651 7.986 1.00 86.88 83 SER A CA 1
ATOM 683 C C . SER A 1 83 ? -10.161 -11.645 9.473 1.00 86.88 83 SER A C 1
ATOM 685 O O . SER A 1 83 ? -10.038 -10.624 10.149 1.00 86.88 83 SER A O 1
ATOM 687 N N . LYS A 1 84 ? -10.563 -12.813 9.964 1.00 91.19 84 LYS A N 1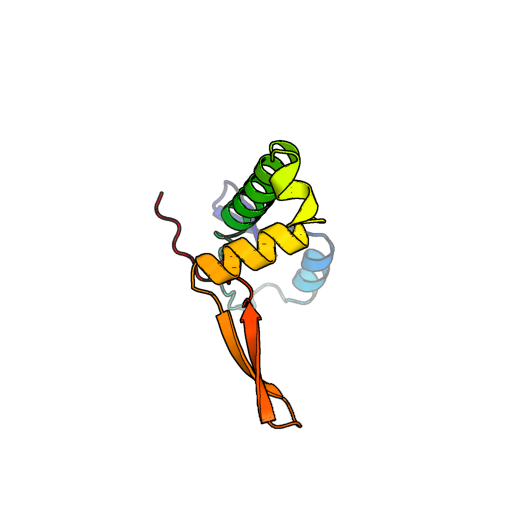
ATOM 688 C CA . LYS A 1 84 ? -10.757 -13.068 11.382 1.00 91.19 84 LYS A CA 1
ATOM 689 C C . LYS A 1 84 ? -9.520 -13.740 11.938 1.00 91.19 84 LYS A C 1
ATOM 691 O O . LYS A 1 84 ? -9.001 -14.682 11.344 1.00 91.19 84 LYS A O 1
ATOM 696 N N . HIS A 1 85 ? -9.077 -13.269 13.089 1.00 87.00 85 HIS A N 1
ATOM 697 C CA . HIS A 1 85 ? -8.072 -13.943 13.889 1.00 87.00 85 HIS A CA 1
ATOM 698 C C . HIS A 1 85 ? -8.633 -14.162 15.287 1.00 87.00 85 HIS A C 1
ATOM 700 O O . HIS A 1 85 ? -9.255 -13.272 15.865 1.00 87.00 85 HIS A O 1
ATOM 706 N N . VAL A 1 86 ? -8.419 -15.359 15.822 1.00 89.88 86 VAL A N 1
ATOM 707 C CA . VAL A 1 86 ? -8.724 -15.656 17.217 1.00 89.88 86 VAL A CA 1
ATOM 708 C C . VAL A 1 86 ? -7.472 -15.343 18.012 1.00 89.88 86 VAL A C 1
ATOM 710 O O . VAL A 1 86 ? -6.436 -15.981 17.842 1.00 89.88 86 VAL A O 1
ATOM 713 N N . THR A 1 87 ? -7.570 -14.322 18.854 1.00 87.81 87 THR A N 1
ATOM 714 C CA . THR A 1 87 ? -6.502 -13.974 19.790 1.00 87.81 87 THR A CA 1
ATOM 715 C C . THR A 1 87 ? -6.235 -15.123 20.759 1.00 87.81 87 THR A C 1
ATOM 717 O O . THR A 1 87 ? -7.097 -15.965 21.000 1.00 87.81 87 THR A O 1
ATOM 720 N N . ILE A 1 88 ? -5.060 -15.121 21.388 1.00 89.00 88 ILE A N 1
ATOM 721 C CA . ILE A 1 88 ? -4.682 -16.131 22.391 1.00 89.00 88 ILE A CA 1
ATOM 722 C C . ILE A 1 88 ? -5.726 -16.222 23.525 1.00 89.00 88 ILE A C 1
ATOM 724 O O . ILE A 1 88 ? -5.962 -17.296 24.064 1.00 89.00 88 ILE A O 1
ATOM 728 N N . GLY A 1 89 ? -6.409 -15.114 23.841 1.00 87.88 89 GLY A N 1
ATOM 729 C CA . GLY A 1 89 ? -7.504 -15.060 24.818 1.00 87.88 89 GLY A CA 1
ATOM 730 C C . GLY A 1 89 ? -8.880 -15.498 24.298 1.00 87.88 89 GLY A C 1
ATOM 731 O O . GLY A 1 89 ? -9.878 -15.230 24.958 1.00 87.88 89 GLY A O 1
ATOM 732 N N . GLY A 1 90 ? -8.972 -16.099 23.109 1.00 88.25 90 GLY A N 1
ATOM 733 C CA . GLY A 1 90 ? -10.223 -16.607 22.535 1.00 88.25 90 GLY A CA 1
ATOM 734 C C . GLY A 1 90 ? -11.145 -15.545 21.926 1.00 88.25 90 GLY A C 1
ATOM 735 O O . GLY A 1 90 ? -12.215 -15.881 21.426 1.00 88.25 90 GLY A O 1
ATOM 736 N N . LYS A 1 91 ? -10.755 -14.263 21.926 1.00 89.69 91 LYS A N 1
ATOM 737 C CA . LYS A 1 91 ? -11.539 -13.192 21.297 1.00 89.69 91 LYS A CA 1
ATOM 738 C C . LYS A 1 91 ? -11.314 -13.189 19.786 1.00 89.69 91 LYS A C 1
ATOM 740 O O . LYS A 1 91 ? -10.167 -13.088 19.342 1.00 89.69 91 LYS A O 1
ATOM 745 N N . GLU A 1 92 ? -12.400 -13.243 19.019 1.00 89.38 92 GLU A N 1
ATOM 746 C CA . GLU A 1 92 ? -12.381 -12.972 17.581 1.00 89.38 92 GLU A CA 1
ATOM 747 C C . GLU A 1 92 ? -12.136 -11.482 17.329 1.00 89.38 92 GLU A C 1
ATOM 749 O O . GLU A 1 92 ? -12.878 -10.620 17.807 1.00 89.38 92 GLU A O 1
ATOM 754 N N . ILE A 1 93 ? -11.093 -11.181 16.562 1.00 88.88 93 ILE A N 1
ATOM 755 C CA . ILE A 1 93 ? -10.817 -9.846 16.037 1.00 88.88 93 ILE A CA 1
ATOM 756 C C . ILE A 1 93 ? -10.910 -9.870 14.515 1.00 88.88 93 ILE A C 1
ATOM 758 O O . ILE A 1 93 ? -10.476 -10.825 13.867 1.00 88.88 93 ILE A O 1
ATOM 762 N N . VAL A 1 94 ? -11.474 -8.807 13.946 1.00 88.69 94 VAL A N 1
ATOM 763 C CA . VAL A 1 94 ? -11.500 -8.576 12.501 1.00 88.69 94 VAL A CA 1
ATOM 764 C C . VAL A 1 94 ? -10.399 -7.581 12.172 1.00 88.69 94 VAL A C 1
ATOM 766 O O . VAL A 1 94 ? -10.305 -6.533 12.807 1.00 88.69 94 VAL A O 1
ATOM 769 N N . TYR A 1 95 ? -9.566 -7.910 11.192 1.00 85.62 95 TYR A N 1
ATOM 770 C CA . TYR A 1 95 ? -8.517 -7.023 10.707 1.00 85.62 95 TYR A CA 1
ATOM 771 C C . TYR A 1 95 ? -8.559 -6.936 9.176 1.00 85.62 95 TYR A C 1
ATOM 773 O O . TYR A 1 95 ? -8.833 -7.939 8.506 1.00 85.62 95 TYR A O 1
ATOM 781 N N . PRO A 1 96 ? -8.310 -5.750 8.598 1.00 88.00 96 PRO A N 1
ATOM 782 C CA . PRO A 1 96 ? -8.284 -5.582 7.153 1.00 88.00 96 PRO A CA 1
ATOM 783 C C . PRO A 1 96 ? -7.037 -6.231 6.550 1.00 88.00 96 PRO A C 1
ATOM 785 O O . PRO A 1 96 ? -5.941 -6.168 7.113 1.00 88.00 96 PRO A O 1
ATOM 788 N N . GLN A 1 97 ? -7.201 -6.840 5.380 1.00 85.69 97 GLN A N 1
ATOM 789 C CA . GLN A 1 97 ? -6.093 -7.352 4.586 1.00 85.69 97 GLN A CA 1
ATOM 790 C C . GLN A 1 97 ? -5.521 -6.266 3.671 1.00 85.69 97 GLN A C 1
ATOM 792 O O . GLN A 1 97 ? -6.234 -5.396 3.171 1.00 85.69 97 GLN A O 1
ATOM 797 N N . SER A 1 98 ? -4.222 -6.354 3.391 1.00 79.44 98 SER A N 1
ATOM 798 C CA . SER A 1 98 ? -3.590 -5.513 2.377 1.00 79.44 98 SER A CA 1
ATOM 799 C C . SER A 1 98 ? -4.106 -5.869 0.982 1.00 79.44 98 SER A C 1
ATOM 801 O O . SER A 1 98 ? -4.040 -7.025 0.559 1.00 79.44 98 SER A O 1
ATOM 803 N N . ILE A 1 99 ? -4.561 -4.859 0.240 1.00 80.62 99 ILE A N 1
ATOM 804 C CA . ILE A 1 99 ? -4.990 -5.020 -1.151 1.00 80.62 99 ILE A CA 1
ATOM 805 C C . ILE A 1 99 ? -3.762 -5.332 -2.013 1.00 80.62 99 ILE A C 1
ATOM 807 O O . ILE A 1 99 ? -2.814 -4.547 -2.103 1.00 80.62 99 ILE A O 1
ATOM 811 N N . ARG A 1 100 ? -3.777 -6.498 -2.660 1.00 77.25 100 ARG A N 1
ATOM 812 C CA . ARG A 1 100 ? -2.713 -6.950 -3.565 1.00 77.25 100 ARG A CA 1
ATOM 813 C C . ARG A 1 100 ? -2.918 -6.364 -4.955 1.00 77.25 100 ARG A C 1
ATOM 815 O O . ARG A 1 100 ? -3.456 -7.019 -5.844 1.00 77.25 100 ARG A O 1
ATOM 822 N N . PHE A 1 101 ? -2.494 -5.114 -5.134 1.00 72.81 101 PHE A N 1
ATOM 823 C CA . PHE A 1 101 ? -2.611 -4.415 -6.417 1.00 72.81 101 PHE A CA 1
ATOM 824 C C . PHE A 1 101 ? -1.901 -5.169 -7.553 1.00 72.81 101 PHE A C 1
ATOM 826 O O . PHE A 1 101 ? -2.371 -5.147 -8.683 1.00 72.81 101 PHE A O 1
ATOM 833 N N . ASP A 1 102 ? -0.799 -5.871 -7.261 1.00 66.94 102 ASP A N 1
ATOM 834 C CA . ASP A 1 102 ? -0.025 -6.709 -8.193 1.00 66.94 102 ASP A CA 1
ATOM 835 C C . ASP A 1 102 ? -0.827 -7.831 -8.864 1.00 66.94 102 ASP A C 1
ATOM 837 O O . ASP A 1 102 ? -0.430 -8.296 -9.930 1.00 66.94 102 ASP A O 1
ATOM 841 N N . LYS A 1 103 ? -1.949 -8.244 -8.266 1.00 68.94 103 LYS A N 1
ATOM 842 C CA . LYS A 1 103 ? -2.829 -9.293 -8.794 1.00 68.94 103 LYS A CA 1
ATOM 843 C C . LYS A 1 103 ? -4.079 -8.759 -9.496 1.00 68.94 103 LYS A C 1
ATOM 845 O O . LYS A 1 103 ? -4.930 -9.556 -9.874 1.00 68.94 103 LYS A O 1
ATOM 850 N N . MET A 1 104 ? -4.225 -7.442 -9.627 1.00 69.44 104 MET A N 1
ATOM 851 C CA . MET A 1 104 ? -5.387 -6.849 -10.286 1.00 69.44 104 MET A CA 1
ATOM 852 C C . MET A 1 104 ? -5.158 -6.775 -11.794 1.00 69.44 104 MET A C 1
ATOM 854 O O . MET A 1 104 ? -4.184 -6.169 -12.251 1.00 69.44 104 MET A O 1
ATOM 858 N N . ASP A 1 105 ? -6.083 -7.347 -12.561 1.00 60.66 105 ASP A N 1
ATOM 859 C CA . ASP A 1 105 ? -6.121 -7.162 -14.006 1.00 60.66 105 ASP A CA 1
ATOM 860 C C . ASP A 1 105 ? -6.470 -5.703 -14.321 1.00 60.66 105 ASP A C 1
ATOM 862 O O . ASP A 1 105 ? -7.456 -5.152 -13.825 1.00 60.66 105 ASP A O 1
ATOM 866 N N . GLN A 1 106 ? -5.642 -5.042 -15.134 1.00 54.75 106 GLN A N 1
ATOM 867 C CA . GLN A 1 106 ? -6.008 -3.737 -15.675 1.00 54.75 106 GLN A CA 1
ATOM 868 C C . GLN A 1 106 ? -7.018 -3.957 -16.799 1.00 54.75 106 GLN A C 1
ATOM 870 O O . GLN A 1 106 ? -6.630 -4.305 -17.912 1.00 54.75 106 GLN A O 1
ATOM 875 N N . VAL A 1 107 ? -8.302 -3.746 -16.516 1.00 53.75 107 VAL A N 1
ATOM 876 C CA . VAL A 1 107 ? -9.270 -3.472 -17.581 1.00 53.75 107 VAL A CA 1
ATOM 877 C C . VAL A 1 107 ? -8.945 -2.066 -18.092 1.00 53.75 107 VAL A C 1
ATOM 879 O O . VAL A 1 107 ? -8.981 -1.109 -17.315 1.00 53.75 107 VAL A O 1
ATOM 882 N N . ILE A 1 108 ? -8.492 -1.984 -19.345 1.00 41.66 108 ILE A N 1
ATOM 883 C CA . ILE A 1 108 ? -8.163 -0.735 -20.052 1.00 41.66 108 ILE A CA 1
ATOM 884 C C . ILE A 1 108 ? -9.449 -0.143 -20.615 1.00 41.66 108 ILE A C 1
ATOM 886 O O . ILE A 1 108 ? -10.227 -0.932 -21.197 1.00 41.66 108 ILE A O 1
#